Protein AF-X0YPM0-F1 (afdb_monomer_lite)

Radius of gyration: 24.34 Å; chains: 1; bounding box: 57×48×69 Å

Secondary structure (DSSP, 8-state):
--HHHHHHHHHHHHHHHHHTTS-PPSSPPPEEEEEEEESTT-S-HHHHTTTT----HHHHHHHHHHTEEEEEEEE-HHHHHHHHHHHHHHT----SEE---TTTHHHHHHHTT-SPP-HHHHHH---TT--GGGS-HHHHHTTEETTEE----------

pLDDT: mean 85.96, std 16.74, range [46.84, 98.25]

Foldseek 3Di:
DDPVVVVVVVVVVVVVVVVVVPDPPPADQAAEAEEEEEDACPPPCVCCPRRNNRRDPVVVVVCVVRRHDYGYDYDHPVVSVVVLVVCQVVVVPPHPYYDADLPCRLQVCVVVVNFDFCPVVCVVDVDPPDDPVVDDVVQQVSQDDPNTHRDDRDDDDDD

Sequence (159 aa):
MSKNFLKAVGLTVSLALVISLMSLPAGAAKTGIRVLVFAQGFAWPELFGSTGVDETERLKQFEEKEGVDVRIEWGDETAIRQKVAADFAARTGRYDLVLVGTDGGVQTYGYGGFLEPLDKYLELYPGEYFDPQDVYPQFLDANRVEGVLYALPYYSFGA

InterPro domains:
  IPR006059 Bacterial-type extracellular solute-binding protein [PF01547] (59-156)

Organism: NCBI:txid412755

Structure (mmCIF, N/CA/C/O backbone):
data_AF-X0YPM0-F1
#
_entry.id   AF-X0YPM0-F1
#
loop_
_atom_site.group_PDB
_atom_site.id
_atom_site.type_symbol
_atom_site.label_atom_id
_atom_site.label_alt_id
_atom_site.label_comp_id
_atom_site.label_asym_id
_atom_site.label_entity_id
_atom_site.label_seq_id
_atom_site.pdbx_PDB_ins_code
_atom_site.Cartn_x
_atom_site.Cartn_y
_atom_site.Cartn_z
_atom_site.occupancy
_atom_site.B_iso_or_equiv
_atom_site.auth_seq_id
_atom_site.auth_comp_id
_atom_site.auth_asym_id
_atom_site.auth_atom_id
_atom_site.pdbx_PDB_model_num
ATOM 1 N N . MET A 1 1 ? -37.269 -36.001 50.586 1.00 51.94 1 MET A N 1
ATOM 2 C CA . MET A 1 1 ? -36.946 -34.957 49.587 1.00 51.94 1 MET A CA 1
ATOM 3 C C . MET A 1 1 ? -38.251 -34.268 49.195 1.00 51.94 1 MET A C 1
ATOM 5 O O . MET A 1 1 ? -39.133 -34.933 48.667 1.00 51.94 1 MET A O 1
ATOM 9 N N . SER A 1 2 ? -38.469 -33.013 49.607 1.00 48.94 2 SER A N 1
ATOM 10 C CA . SER A 1 2 ? -39.787 -32.360 49.503 1.00 48.94 2 SER A CA 1
ATOM 11 C C . SER A 1 2 ? -40.056 -31.841 48.084 1.00 48.94 2 SER A C 1
ATOM 13 O O . SER A 1 2 ? -39.144 -31.401 47.385 1.00 48.94 2 SER A O 1
ATOM 15 N N . LYS A 1 3 ? -41.325 -31.863 47.656 1.00 51.25 3 LYS A N 1
ATOM 16 C CA . LYS A 1 3 ? -41.781 -31.436 46.316 1.00 51.25 3 LYS A CA 1
ATOM 17 C C . LYS A 1 3 ? -41.446 -29.968 45.977 1.00 51.25 3 LYS A C 1
ATOM 19 O O . LYS A 1 3 ? -41.473 -29.593 44.809 1.00 51.25 3 LYS A O 1
ATOM 24 N N . ASN A 1 4 ? -41.084 -29.160 46.976 1.00 52.78 4 ASN A N 1
ATOM 25 C CA . ASN A 1 4 ? -40.679 -27.761 46.808 1.00 52.78 4 ASN A CA 1
ATOM 26 C C . ASN A 1 4 ? -39.217 -27.621 46.356 1.00 52.78 4 ASN A C 1
ATOM 28 O O . ASN A 1 4 ? -38.877 -26.649 45.687 1.00 52.78 4 ASN A O 1
ATOM 32 N N . PHE A 1 5 ? -38.372 -28.614 46.650 1.00 53.31 5 PHE A N 1
ATOM 33 C CA . PHE A 1 5 ? -36.968 -28.621 46.243 1.00 53.31 5 PHE A CA 1
ATOM 34 C C . PHE A 1 5 ? -36.812 -28.833 44.727 1.00 53.31 5 PHE A C 1
ATOM 36 O O . PHE A 1 5 ? -36.019 -28.152 44.087 1.00 53.31 5 PHE A O 1
ATOM 43 N N . LEU A 1 6 ? -37.638 -29.694 44.114 1.00 51.25 6 LEU A N 1
ATOM 44 C CA . LEU A 1 6 ? -37.597 -29.927 42.662 1.00 51.25 6 LEU A CA 1
ATOM 45 C C . LEU A 1 6 ? -38.063 -28.715 41.833 1.00 51.25 6 LEU A C 1
ATOM 47 O O . LEU A 1 6 ? -37.532 -28.485 40.751 1.00 51.25 6 LEU A O 1
ATOM 51 N N . LYS A 1 7 ? -39.024 -27.917 42.327 1.00 49.12 7 LYS A N 1
ATOM 52 C CA . LYS A 1 7 ? -39.500 -26.711 41.619 1.00 49.12 7 LYS A CA 1
ATOM 53 C C . LYS A 1 7 ? -38.469 -25.579 41.629 1.00 49.12 7 LYS A C 1
ATOM 55 O O . LYS A 1 7 ? -38.317 -24.896 40.622 1.00 49.12 7 LYS A O 1
ATOM 60 N N . ALA A 1 8 ? -37.748 -25.408 42.738 1.00 52.34 8 ALA A N 1
ATOM 61 C CA . ALA A 1 8 ? -36.697 -24.399 42.857 1.00 52.34 8 ALA A CA 1
ATOM 62 C C . ALA A 1 8 ? -35.484 -24.721 41.964 1.00 52.34 8 ALA A C 1
ATOM 64 O O . ALA A 1 8 ? -34.937 -23.823 41.326 1.00 52.34 8 ALA A O 1
ATOM 65 N N . VAL A 1 9 ? -35.115 -26.004 41.857 1.00 56.25 9 VAL A N 1
ATOM 66 C CA . VAL A 1 9 ? -34.036 -26.471 40.968 1.00 56.25 9 VAL A CA 1
ATOM 67 C C . VAL A 1 9 ? -34.442 -26.377 39.491 1.00 56.25 9 VAL A C 1
ATOM 69 O O . VAL A 1 9 ? -33.657 -25.918 38.670 1.00 56.25 9 VAL A O 1
ATOM 72 N N . GLY A 1 10 ? -35.688 -26.719 39.142 1.00 50.28 10 GLY A N 1
ATOM 73 C CA . GLY A 1 10 ? -36.186 -26.575 37.768 1.00 50.28 10 GLY A CA 1
ATOM 74 C C . GLY A 1 10 ? -36.217 -25.123 37.274 1.00 50.28 10 GLY A C 1
ATOM 75 O O . GLY A 1 10 ? -35.828 -24.853 36.142 1.00 50.28 10 GLY A O 1
ATOM 76 N N . LEU A 1 11 ? -36.613 -24.171 38.129 1.00 52.31 11 LEU A N 1
ATOM 77 C CA . LEU A 1 11 ? -36.709 -22.753 37.759 1.00 52.31 11 LEU A CA 1
ATOM 78 C C . LEU A 1 11 ? -35.332 -22.076 37.622 1.00 52.31 11 LEU A C 1
ATOM 80 O O . LEU A 1 11 ? -35.143 -21.228 36.754 1.00 52.31 11 LEU A O 1
ATOM 84 N N . THR A 1 12 ? -34.360 -22.468 38.452 1.00 54.47 12 THR A N 1
ATOM 85 C CA . THR A 1 12 ? -32.986 -21.933 38.399 1.00 54.47 12 THR A CA 1
ATOM 86 C C . THR A 1 12 ? -32.194 -22.474 37.211 1.00 54.47 12 THR A C 1
ATOM 88 O O . THR A 1 12 ? -31.468 -21.710 36.577 1.00 54.47 12 THR A O 1
ATOM 91 N N . VAL A 1 13 ? -32.394 -23.741 36.834 1.00 55.44 13 VAL A N 1
ATOM 92 C CA . VAL A 1 13 ? -31.792 -24.316 35.619 1.00 55.44 13 VAL A CA 1
ATOM 93 C C . VAL A 1 13 ? -32.384 -23.683 34.354 1.00 55.44 13 VAL A C 1
ATOM 95 O O . VAL A 1 13 ? -31.635 -23.352 33.437 1.00 55.44 13 VAL A O 1
ATOM 98 N N . SER A 1 14 ? -33.698 -23.426 34.311 1.00 53.78 14 SER A N 1
ATOM 99 C CA . SER A 1 14 ? -34.325 -22.743 33.169 1.00 53.78 14 SER A CA 1
ATOM 100 C C . SER A 1 14 ? -33.882 -21.286 33.011 1.00 53.78 14 SER A C 1
ATOM 102 O O . SER A 1 14 ? -33.719 -20.835 31.882 1.00 53.78 14 SER A O 1
ATOM 104 N N . LEU A 1 15 ? -33.638 -20.552 34.102 1.00 49.84 15 LEU A N 1
ATOM 105 C CA . LEU A 1 15 ? -33.167 -19.165 34.018 1.00 49.84 15 LEU A CA 1
ATOM 106 C C . LEU A 1 15 ? -31.683 -19.077 33.618 1.00 49.84 15 LEU A C 1
ATOM 108 O O . LEU A 1 15 ? -31.314 -18.218 32.820 1.00 49.84 15 LEU A O 1
ATOM 112 N N . ALA A 1 16 ? -30.846 -20.000 34.105 1.00 51.97 16 ALA A N 1
ATOM 113 C CA . ALA A 1 16 ? -29.435 -20.078 33.721 1.00 51.97 16 ALA A CA 1
ATOM 114 C C . ALA A 1 16 ? -29.249 -20.442 32.235 1.00 51.97 16 ALA A C 1
ATOM 116 O O . ALA A 1 16 ? -28.352 -19.914 31.580 1.00 51.97 16 ALA A O 1
ATOM 117 N N . LEU A 1 17 ? -30.128 -21.283 31.677 1.00 48.91 17 LEU A N 1
ATOM 118 C CA . LEU A 1 17 ? -30.081 -21.655 30.260 1.00 48.91 17 LEU A CA 1
ATOM 119 C C . LEU A 1 17 ? -30.497 -20.499 29.330 1.00 48.91 17 LEU A C 1
ATOM 121 O O . LEU A 1 17 ? -29.970 -20.384 28.228 1.00 48.91 17 LEU A O 1
ATOM 125 N N . VAL A 1 18 ? -31.396 -19.615 29.780 1.00 50.66 18 VAL A N 1
ATOM 126 C CA . VAL A 1 18 ? -31.841 -18.444 28.998 1.00 50.66 18 VAL A CA 1
ATOM 127 C C . VAL A 1 18 ? -30.795 -17.324 29.004 1.00 50.66 18 VAL A C 1
ATOM 129 O O . VAL A 1 18 ? -30.599 -16.673 27.982 1.00 50.66 18 VAL A O 1
ATOM 132 N N . ILE A 1 19 ? -30.058 -17.136 30.105 1.00 50.78 19 ILE A N 1
ATOM 133 C CA . ILE A 1 19 ? -28.970 -16.142 30.168 1.00 50.78 19 ILE A CA 1
ATOM 134 C C . ILE A 1 19 ? -27.784 -16.559 29.280 1.00 50.78 19 ILE A C 1
ATOM 136 O O . ILE A 1 19 ? -27.132 -15.703 28.688 1.00 50.78 19 ILE A O 1
ATOM 140 N N . SER A 1 20 ? -27.548 -17.863 29.099 1.00 46.84 20 SER A N 1
ATOM 141 C CA . SER A 1 20 ? -26.442 -18.346 28.261 1.00 46.84 20 SER A CA 1
ATOM 142 C C . SER A 1 20 ? -26.690 -18.244 26.748 1.00 46.84 20 SER A C 1
ATOM 144 O O . SER A 1 20 ? -25.763 -18.491 25.981 1.00 46.84 20 SER A O 1
ATOM 146 N N . LEU A 1 21 ? -27.900 -17.873 26.302 1.00 46.84 21 LEU A N 1
ATOM 147 C CA . LEU A 1 21 ? -28.208 -17.647 24.881 1.00 46.84 21 LEU A CA 1
ATOM 148 C C . LEU A 1 21 ? -28.081 -16.178 24.433 1.00 46.84 21 LEU A C 1
ATOM 150 O O . LEU A 1 21 ? -28.241 -15.906 23.247 1.00 46.84 21 LEU A O 1
ATOM 154 N N . MET A 1 22 ? -27.785 -15.231 25.335 1.00 50.44 22 MET A N 1
ATOM 155 C CA . MET A 1 22 ? -27.682 -13.799 24.988 1.00 50.44 22 MET A CA 1
ATOM 156 C C . MET A 1 22 ? -26.252 -13.252 24.900 1.00 50.44 22 MET A C 1
ATOM 158 O O . MET A 1 22 ? -26.066 -12.051 24.729 1.00 50.44 22 MET A O 1
ATOM 162 N N . SER A 1 23 ? -25.237 -14.111 24.944 1.00 54.50 23 SER A N 1
ATOM 163 C CA . SER A 1 23 ? -23.862 -13.739 24.606 1.00 54.50 23 SER A CA 1
ATOM 164 C C . SER A 1 23 ? -23.409 -14.496 23.361 1.00 54.50 23 SER A C 1
ATOM 166 O O . SER A 1 23 ? -22.511 -15.334 23.416 1.00 54.50 23 SER A O 1
ATOM 168 N N . LEU A 1 24 ? -24.046 -14.209 22.224 1.00 48.38 24 LEU A N 1
ATOM 169 C CA . LEU A 1 24 ? -23.309 -14.306 20.969 1.00 48.38 24 LEU A CA 1
ATOM 170 C C . LEU A 1 24 ? -22.200 -13.246 21.056 1.00 48.38 24 LEU A C 1
ATOM 172 O O . LEU A 1 24 ? -22.514 -12.102 21.399 1.00 48.38 24 LEU A O 1
ATOM 176 N N . PRO A 1 25 ? -20.923 -13.583 20.813 1.00 48.81 25 PRO A N 1
ATOM 177 C CA . PRO A 1 25 ? -19.917 -12.551 20.647 1.00 48.81 25 PRO A CA 1
ATOM 178 C C . PRO A 1 25 ? -20.389 -11.672 19.486 1.00 48.81 25 PRO A C 1
ATOM 180 O O . PRO A 1 25 ? -20.627 -12.156 18.379 1.00 48.81 25 PRO A O 1
ATOM 183 N N . ALA A 1 26 ? -20.643 -10.401 19.778 1.00 54.34 26 ALA A N 1
ATOM 184 C CA . ALA A 1 26 ? -20.959 -9.423 18.758 1.00 54.34 26 ALA A CA 1
ATOM 185 C C . ALA A 1 26 ? -19.730 -9.289 17.846 1.00 54.34 26 ALA A C 1
ATOM 187 O O . ALA A 1 26 ? -18.658 -8.917 18.317 1.00 54.34 26 ALA A O 1
ATOM 188 N N . GLY A 1 27 ? -19.910 -9.626 16.568 1.00 57.72 27 GLY A N 1
ATOM 189 C CA . GLY A 1 27 ? -18.905 -9.523 15.511 1.00 57.72 27 GLY A CA 1
ATOM 190 C C . GLY A 1 27 ? -18.038 -10.774 15.362 1.00 57.72 27 GLY A C 1
ATOM 191 O O . GLY A 1 27 ? -17.363 -11.199 16.298 1.00 57.72 27 GLY A O 1
ATOM 192 N N . ALA A 1 28 ? -18.021 -11.356 14.160 1.00 66.88 28 ALA A N 1
ATOM 193 C CA . ALA A 1 28 ? -16.923 -12.234 13.767 1.00 66.88 28 ALA A CA 1
ATOM 194 C C . ALA A 1 28 ? -15.599 -11.465 13.940 1.00 66.88 28 ALA A C 1
ATOM 196 O O . ALA A 1 28 ? -15.541 -10.268 13.656 1.00 66.88 28 ALA A O 1
ATOM 197 N N . ALA A 1 29 ? -14.552 -12.126 14.441 1.00 84.44 29 ALA A N 1
ATOM 198 C CA . ALA A 1 29 ? -13.247 -11.489 14.584 1.00 84.44 29 ALA A CA 1
ATOM 199 C C . ALA A 1 29 ? -12.760 -11.016 13.204 1.00 84.44 29 ALA A C 1
ATOM 201 O O . ALA A 1 29 ? -12.668 -11.823 12.278 1.00 84.44 29 ALA A O 1
ATOM 202 N N . LYS A 1 30 ? -12.489 -9.713 13.076 1.00 93.81 30 LYS A N 1
ATOM 203 C CA . LYS A 1 30 ? -11.983 -9.100 11.843 1.00 93.81 30 LYS A CA 1
ATOM 204 C C . LYS A 1 30 ? -10.575 -9.613 11.535 1.00 93.81 30 LYS A C 1
ATOM 206 O O . LYS A 1 30 ? -9.781 -9.853 12.447 1.00 93.81 30 LYS A O 1
ATOM 211 N N . THR A 1 31 ? -10.261 -9.770 10.252 1.00 97.19 31 THR A N 1
ATOM 212 C CA . THR A 1 31 ? -8.914 -10.143 9.802 1.00 97.19 31 THR A CA 1
ATOM 213 C C . THR A 1 31 ? -7.996 -8.929 9.900 1.00 97.19 31 THR A C 1
ATOM 215 O O . THR A 1 31 ? -8.214 -7.939 9.208 1.00 97.19 31 THR A O 1
ATOM 218 N N . GLY A 1 32 ? -6.976 -8.990 10.757 1.00 97.50 32 GLY A N 1
ATOM 219 C CA . GLY A 1 32 ? -5.995 -7.911 10.882 1.00 97.50 32 GLY A CA 1
ATOM 220 C C . GLY A 1 32 ? -5.093 -7.827 9.651 1.00 97.50 32 GLY A C 1
ATOM 221 O O . GLY A 1 32 ? -4.514 -8.836 9.260 1.00 97.50 32 GLY A O 1
ATOM 222 N N . ILE A 1 33 ? -4.960 -6.632 9.075 1.00 98.12 33 ILE A N 1
ATOM 223 C CA . ILE A 1 33 ? -4.093 -6.333 7.931 1.00 98.12 33 ILE A CA 1
ATOM 224 C C . ILE A 1 33 ? -3.120 -5.234 8.345 1.00 98.12 33 ILE A C 1
ATOM 226 O O . ILE A 1 33 ? -3.525 -4.128 8.703 1.00 98.12 33 ILE A O 1
ATOM 230 N N . ARG A 1 34 ? -1.820 -5.517 8.288 1.00 98.25 34 ARG A N 1
ATOM 231 C CA . ARG A 1 34 ? -0.757 -4.560 8.601 1.00 98.25 34 ARG A CA 1
ATOM 232 C C . ARG A 1 34 ? -0.101 -4.068 7.326 1.00 98.25 34 ARG A C 1
ATOM 234 O O . ARG A 1 34 ? 0.444 -4.852 6.551 1.00 98.25 34 ARG A O 1
ATOM 241 N N . VAL A 1 35 ? -0.115 -2.756 7.148 1.00 97.94 35 VAL A N 1
ATOM 242 C CA . VAL A 1 35 ? 0.409 -2.085 5.962 1.00 97.94 35 VAL A CA 1
ATOM 243 C C . VAL A 1 35 ? 1.603 -1.225 6.349 1.00 97.94 35 VAL A C 1
ATOM 245 O O . VAL A 1 35 ? 1.518 -0.442 7.294 1.00 97.94 35 VAL A O 1
ATOM 248 N N . LEU A 1 36 ? 2.702 -1.338 5.607 1.00 97.19 36 LEU A N 1
ATOM 249 C CA . LEU A 1 36 ? 3.870 -0.476 5.768 1.00 97.19 36 LEU A CA 1
ATOM 250 C C . LEU A 1 36 ? 3.988 0.509 4.599 1.00 97.19 36 LEU A C 1
ATOM 252 O O . LEU A 1 36 ? 4.067 0.110 3.434 1.00 97.19 36 LEU A O 1
ATOM 256 N N . VAL A 1 37 ? 4.019 1.802 4.919 1.00 95.00 37 VAL A N 1
ATOM 257 C CA . VAL A 1 37 ? 3.894 2.904 3.953 1.00 95.00 37 VAL A CA 1
ATOM 258 C C . VAL A 1 37 ? 4.993 3.941 4.167 1.00 95.00 37 VAL A C 1
ATOM 260 O O . VAL A 1 37 ? 5.365 4.237 5.297 1.00 95.00 37 VAL A O 1
ATOM 263 N N . PHE A 1 38 ? 5.515 4.537 3.096 1.00 92.06 38 PHE A N 1
ATOM 264 C CA . PHE A 1 38 ? 6.341 5.739 3.216 1.00 92.06 38 PHE A CA 1
ATOM 265 C C . PHE A 1 38 ? 5.478 7.001 3.157 1.00 92.06 38 PHE A C 1
ATOM 267 O O . PHE A 1 38 ? 4.485 7.040 2.439 1.00 92.06 38 PHE A O 1
ATOM 274 N N . ALA A 1 39 ? 5.919 8.041 3.865 1.00 93.06 39 ALA A N 1
ATOM 275 C CA . ALA A 1 39 ? 5.269 9.344 3.981 1.00 93.06 39 ALA A CA 1
ATOM 276 C C . ALA A 1 39 ? 3.895 9.337 4.685 1.00 93.06 39 ALA A C 1
ATOM 278 O O . ALA A 1 39 ? 3.035 8.477 4.496 1.00 93.06 39 ALA A O 1
ATOM 279 N N . GLN A 1 40 ? 3.691 10.352 5.523 1.00 95.25 40 GLN A N 1
ATOM 280 C CA . GLN A 1 40 ? 2.447 10.549 6.255 1.00 95.25 40 GLN A CA 1
ATOM 281 C C . GLN A 1 40 ? 1.284 10.828 5.294 1.00 95.25 40 GLN A C 1
ATOM 283 O O . GLN A 1 40 ? 1.402 11.674 4.410 1.00 95.25 40 GLN A O 1
ATOM 288 N N . GLY A 1 41 ? 0.157 10.136 5.486 1.00 93.44 41 GLY A N 1
ATOM 289 C CA . GLY A 1 41 ? -1.069 10.366 4.710 1.00 93.44 41 GLY A CA 1
ATOM 290 C C . GLY A 1 41 ? -0.973 9.983 3.229 1.00 93.44 41 GLY A C 1
ATOM 291 O O . GLY A 1 41 ? -1.840 10.368 2.449 1.00 93.44 41 GLY A O 1
ATOM 292 N N . PHE A 1 42 ? 0.071 9.254 2.820 1.00 92.88 42 PHE A N 1
ATOM 293 C CA . PHE A 1 42 ? 0.269 8.889 1.418 1.00 92.88 42 PHE A CA 1
ATOM 294 C C . PHE A 1 42 ? -0.686 7.787 0.950 1.00 92.88 42 PHE A C 1
ATOM 296 O O . PHE A 1 42 ? -1.200 7.869 -0.163 1.00 92.88 42 PHE A O 1
ATOM 303 N N . ALA A 1 43 ? -0.929 6.769 1.782 1.00 94.00 43 ALA A N 1
ATOM 304 C CA . ALA A 1 43 ? -1.801 5.641 1.459 1.00 94.00 43 ALA A CA 1
ATOM 305 C C . ALA A 1 43 ? -3.245 5.891 1.918 1.00 94.00 43 ALA A C 1
ATOM 307 O O . ALA A 1 43 ? -3.490 6.077 3.110 1.00 94.00 43 ALA A O 1
ATOM 308 N N . TRP A 1 44 ? -4.174 5.865 0.960 1.00 94.75 44 TRP A N 1
ATOM 309 C CA . TRP A 1 44 ? -5.625 5.972 1.145 1.00 94.75 44 TRP A CA 1
ATOM 310 C C . TRP A 1 44 ? -6.041 7.082 2.125 1.00 94.75 44 TRP A C 1
ATOM 312 O O . TRP A 1 44 ? -6.652 6.801 3.162 1.00 94.75 44 TRP A O 1
ATOM 322 N N . PRO A 1 45 ? -5.717 8.360 1.846 1.00 95.31 45 PRO A N 1
ATOM 323 C CA . PRO A 1 45 ? -6.073 9.476 2.727 1.00 95.31 45 PRO A CA 1
ATOM 324 C C . PRO A 1 45 ? -7.588 9.597 2.976 1.00 95.31 45 PRO A C 1
ATOM 326 O O . PRO A 1 45 ? -8.014 10.133 3.996 1.00 95.31 45 PRO A O 1
ATOM 329 N N . GLU A 1 46 ? -8.425 9.076 2.081 1.00 94.88 46 GLU A N 1
ATOM 330 C CA . GLU A 1 46 ? -9.872 8.973 2.261 1.00 94.88 46 GLU A CA 1
ATOM 331 C C . GLU A 1 46 ? -10.296 7.970 3.344 1.00 94.88 46 GLU A C 1
ATOM 333 O O . GLU A 1 46 ? -11.404 8.093 3.868 1.00 94.88 46 GLU A O 1
ATOM 338 N N . LEU A 1 47 ? -9.442 6.995 3.669 1.00 96.88 47 LEU A N 1
ATOM 339 C CA . LEU A 1 47 ? -9.643 6.019 4.740 1.00 96.88 47 LEU A CA 1
ATOM 340 C C . LEU A 1 47 ? -8.910 6.436 6.019 1.00 96.88 47 LEU A C 1
ATOM 342 O O . LEU A 1 47 ? -9.483 6.322 7.099 1.00 96.88 47 LEU A O 1
ATOM 346 N N . PHE A 1 48 ? -7.692 6.969 5.907 1.00 97.69 48 PHE A N 1
ATOM 347 C CA . PHE A 1 48 ? -6.806 7.211 7.055 1.00 97.69 48 PHE A CA 1
ATOM 348 C C . PHE A 1 48 ? -6.570 8.684 7.403 1.00 97.69 48 PHE A C 1
ATOM 350 O O . PHE A 1 48 ? -5.733 9.001 8.254 1.00 97.69 48 PHE A O 1
ATOM 357 N N . GLY A 1 49 ? -7.298 9.593 6.752 1.00 95.69 49 GLY A N 1
ATOM 358 C CA . GLY A 1 49 ? -7.210 11.027 6.997 1.00 95.69 49 GLY A CA 1
ATOM 359 C C . GLY A 1 49 ? -5.826 11.614 6.707 1.00 95.69 49 GLY A C 1
ATOM 360 O O . GLY A 1 49 ? -4.957 10.991 6.094 1.00 95.69 49 GLY A O 1
ATOM 361 N N . SER A 1 50 ? -5.609 12.854 7.149 1.00 93.06 50 SER A N 1
ATOM 362 C CA . SER A 1 50 ? -4.340 13.554 6.919 1.00 93.06 50 SER A CA 1
ATOM 363 C C . SER A 1 50 ? -3.214 13.058 7.823 1.00 93.06 50 SER A C 1
ATOM 365 O O . SER A 1 50 ? -2.045 13.281 7.511 1.00 93.06 50 SER A O 1
ATOM 367 N N . THR A 1 51 ? -3.534 12.376 8.928 1.00 94.88 51 THR A N 1
ATOM 368 C CA . THR A 1 51 ? -2.504 11.810 9.806 1.00 94.88 51 THR A CA 1
ATOM 369 C C . THR A 1 51 ? -1.931 10.499 9.269 1.00 94.88 51 THR A C 1
ATOM 371 O O . THR A 1 51 ? -0.867 10.083 9.730 1.00 94.88 51 THR A O 1
ATOM 374 N N . GLY A 1 52 ? -2.614 9.855 8.312 1.00 95.38 52 GLY A N 1
ATOM 375 C CA . GLY A 1 52 ? -2.264 8.542 7.769 1.00 95.38 52 GLY A CA 1
ATOM 376 C C . GLY A 1 52 ? -2.588 7.366 8.693 1.00 95.38 52 GLY A C 1
ATOM 377 O O . GLY A 1 52 ? -2.245 6.238 8.353 1.00 95.38 52 GLY A O 1
ATOM 378 N N . VAL A 1 53 ? -3.217 7.613 9.848 1.00 97.44 53 VAL A N 1
ATOM 379 C CA . VAL A 1 53 ? -3.646 6.588 10.820 1.00 97.44 53 VAL A CA 1
ATOM 380 C C . VAL A 1 53 ? -4.993 6.924 11.477 1.00 97.44 53 VAL A C 1
ATOM 382 O O . VAL A 1 53 ? -5.346 6.327 12.493 1.00 97.44 53 VAL A O 1
ATOM 385 N N . ASP A 1 54 ? -5.744 7.890 10.940 1.00 97.44 54 ASP A N 1
ATOM 386 C CA . ASP A 1 54 ? -7.059 8.237 11.480 1.00 97.4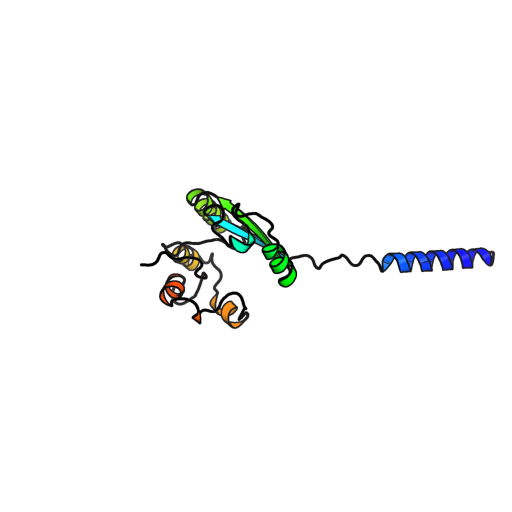4 54 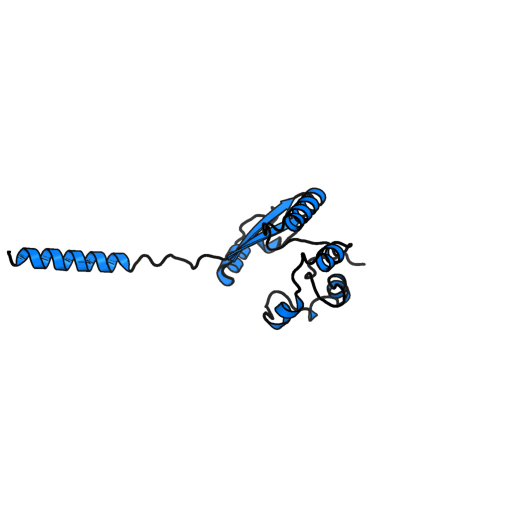ASP A CA 1
ATOM 387 C C . ASP A 1 54 ? -8.058 7.105 11.220 1.00 97.44 54 ASP A C 1
ATOM 389 O O . ASP A 1 54 ? -8.128 6.554 10.124 1.00 97.44 54 ASP A O 1
ATOM 393 N N . GLU A 1 55 ? -8.910 6.804 12.198 1.00 95.94 55 GLU A N 1
ATOM 394 C CA . GLU A 1 55 ? -10.014 5.857 12.023 1.00 95.94 55 GLU A CA 1
ATOM 395 C C . GLU A 1 55 ? -11.258 6.589 11.501 1.00 95.94 55 GLU A C 1
ATOM 397 O O . GLU A 1 55 ? -12.214 6.864 12.242 1.00 95.94 55 GLU A O 1
ATOM 402 N N . THR A 1 56 ? -11.222 6.966 10.218 1.00 98.19 56 THR A N 1
ATOM 403 C CA . THR A 1 56 ? -12.331 7.691 9.584 1.00 98.19 56 THR A CA 1
ATOM 404 C C . THR A 1 56 ? -13.601 6.842 9.527 1.00 98.19 56 THR A C 1
ATOM 406 O O . THR A 1 56 ? -13.574 5.612 9.582 1.00 98.19 56 THR A O 1
ATOM 409 N N . GLU A 1 57 ? -14.749 7.497 9.356 1.00 98.12 57 GLU A N 1
ATOM 410 C CA . GLU A 1 57 ? -16.016 6.787 9.157 1.00 98.12 57 GLU A CA 1
ATOM 411 C C . GLU A 1 57 ? -15.988 5.901 7.900 1.00 98.12 57 GLU A C 1
ATOM 413 O O . GLU A 1 57 ? -16.556 4.811 7.890 1.00 98.12 57 GLU A O 1
ATOM 418 N N . ARG A 1 58 ? -15.266 6.328 6.855 1.00 97.69 58 ARG A N 1
ATOM 419 C CA . ARG A 1 58 ? -15.113 5.549 5.624 1.00 97.69 58 ARG A CA 1
ATOM 420 C C . ARG A 1 58 ? -14.294 4.278 5.854 1.00 97.69 58 ARG A C 1
ATOM 422 O O . ARG A 1 58 ? -14.675 3.232 5.335 1.00 97.69 58 ARG A O 1
ATOM 429 N N . LEU A 1 59 ? -13.226 4.349 6.654 1.00 98.00 59 LEU A N 1
ATOM 430 C CA . LEU A 1 59 ? -12.462 3.163 7.052 1.00 98.00 59 LEU A CA 1
ATOM 431 C C . LEU A 1 59 ? -13.341 2.182 7.824 1.00 98.00 59 LEU A C 1
ATOM 433 O O . LEU A 1 59 ? -13.394 1.014 7.464 1.00 98.00 59 LEU A O 1
ATOM 437 N N . LYS A 1 60 ? -14.105 2.655 8.813 1.00 97.94 60 LYS A N 1
ATOM 438 C CA . LYS A 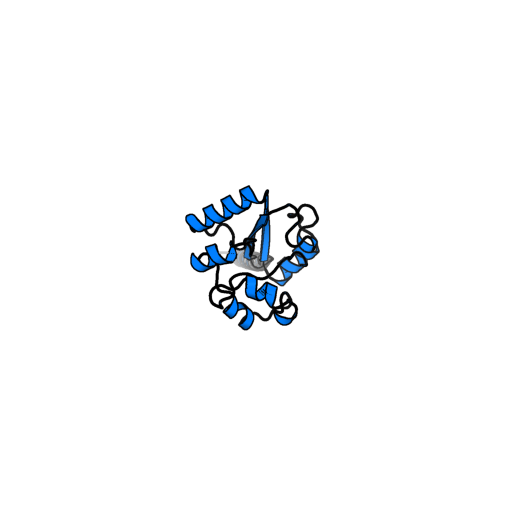1 60 ? -14.992 1.787 9.605 1.00 97.94 60 LYS A CA 1
ATOM 439 C C . LYS A 1 60 ? -16.024 1.065 8.743 1.00 97.94 60 LYS A C 1
ATOM 441 O O . LYS A 1 60 ? -16.279 -0.116 8.955 1.00 97.94 60 LYS A O 1
ATOM 446 N N . GLN A 1 61 ? -16.600 1.762 7.764 1.00 97.12 61 GLN A N 1
ATOM 447 C CA . GLN A 1 61 ? -17.543 1.168 6.813 1.00 97.12 61 GLN A CA 1
ATOM 448 C C . GLN A 1 61 ? -16.881 0.102 5.938 1.00 97.12 61 GLN A C 1
ATOM 450 O O . GLN A 1 61 ? -17.460 -0.964 5.746 1.00 97.12 61 GLN A O 1
ATOM 455 N N . PHE A 1 62 ? -15.673 0.373 5.440 1.00 96.38 62 PHE A N 1
ATOM 456 C CA . PHE A 1 62 ? -14.883 -0.595 4.682 1.00 96.38 62 PHE A CA 1
ATOM 457 C C . PHE A 1 62 ? -14.551 -1.836 5.527 1.00 96.38 62 PHE A C 1
ATOM 459 O O . PHE A 1 62 ? -14.847 -2.957 5.129 1.00 96.38 62 PHE A O 1
ATOM 466 N N . GLU A 1 63 ? -14.026 -1.640 6.733 1.00 97.19 63 GLU A N 1
ATOM 467 C CA . GLU A 1 63 ? -13.659 -2.706 7.669 1.00 97.19 63 GLU A CA 1
ATOM 468 C C . GLU A 1 63 ? -14.845 -3.572 8.098 1.00 97.19 63 GLU A C 1
ATOM 470 O O . GLU A 1 63 ? -14.708 -4.777 8.301 1.00 97.19 63 GLU A O 1
ATOM 475 N N . GLU A 1 64 ? -16.021 -2.968 8.271 1.00 96.81 64 GLU A N 1
ATOM 476 C CA . GLU A 1 64 ? -17.249 -3.701 8.575 1.00 96.81 64 GLU A CA 1
ATOM 477 C C . GLU A 1 64 ? -17.746 -4.510 7.378 1.00 96.81 64 GLU A C 1
ATOM 479 O O . GLU A 1 64 ? -18.128 -5.668 7.538 1.00 96.81 64 GLU A O 1
ATOM 484 N N . LYS A 1 65 ? -17.714 -3.917 6.180 1.00 94.88 65 LYS A N 1
ATOM 485 C CA . LYS A 1 65 ? -18.148 -4.574 4.946 1.00 94.88 65 LYS A CA 1
ATOM 486 C C . LYS A 1 65 ? -17.269 -5.780 4.610 1.00 94.88 65 LYS A C 1
ATOM 488 O O . LYS A 1 65 ? -17.794 -6.845 4.300 1.00 94.88 65 LYS A O 1
ATOM 493 N N . GLU A 1 66 ? -15.954 -5.607 4.695 1.00 93.62 66 GLU A N 1
ATOM 494 C CA . GLU A 1 66 ? -14.975 -6.610 4.270 1.00 93.62 66 GLU A CA 1
ATOM 495 C C . GLU A 1 66 ? -14.543 -7.548 5.411 1.00 93.62 66 GLU A C 1
ATOM 497 O O . GLU A 1 66 ? -13.883 -8.560 5.178 1.00 93.62 66 GLU A O 1
ATOM 502 N N . GLY A 1 67 ? -14.916 -7.248 6.660 1.00 96.00 67 GLY A N 1
ATOM 503 C CA . GLY A 1 67 ? -14.541 -8.059 7.821 1.00 96.00 67 GLY A CA 1
ATOM 504 C C . GLY A 1 67 ? -13.040 -8.011 8.129 1.00 96.00 67 GLY A C 1
ATOM 505 O O . GLY A 1 67 ? -12.451 -9.020 8.528 1.00 96.00 67 GLY A O 1
ATOM 506 N N . VAL A 1 68 ? -12.415 -6.846 7.950 1.00 97.06 68 VAL A N 1
ATOM 507 C CA . VAL A 1 68 ? -10.970 -6.612 8.132 1.00 97.06 68 VAL A CA 1
ATOM 508 C C . VAL A 1 68 ? -10.708 -5.496 9.142 1.00 97.06 68 VAL A C 1
ATOM 510 O O . VAL A 1 68 ? -11.586 -4.685 9.394 1.00 97.06 68 VAL A O 1
ATOM 513 N N . ASP A 1 69 ? -9.516 -5.463 9.733 1.00 97.62 69 ASP A N 1
ATOM 514 C CA . ASP A 1 69 ? -9.019 -4.387 10.608 1.00 97.62 69 ASP A CA 1
ATOM 515 C C . ASP A 1 69 ? -7.661 -3.930 10.063 1.00 97.62 69 ASP A C 1
ATOM 517 O O . ASP A 1 69 ? -6.675 -4.668 10.154 1.00 97.62 69 ASP A O 1
ATOM 521 N N . VAL A 1 70 ? -7.619 -2.762 9.421 1.00 98.06 70 VAL A N 1
ATO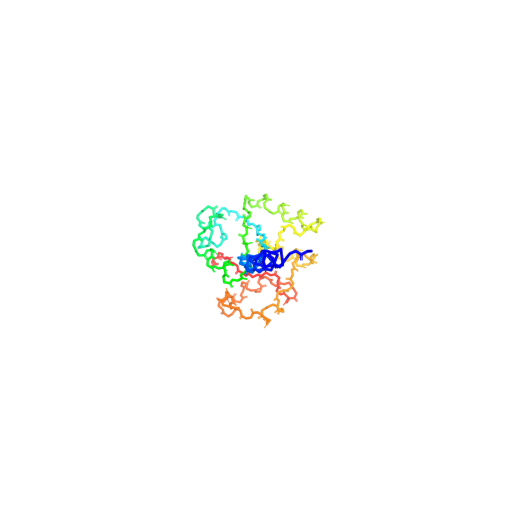M 522 C CA . VAL A 1 70 ? -6.454 -2.308 8.654 1.00 98.06 70 VAL A CA 1
ATOM 523 C C . VAL A 1 70 ? -5.647 -1.305 9.461 1.00 98.06 70 VAL A C 1
ATOM 525 O O . VAL A 1 70 ? -6.128 -0.251 9.872 1.00 98.06 70 VAL A O 1
ATOM 528 N N . ARG A 1 71 ? -4.361 -1.600 9.640 1.00 97.94 71 ARG A N 1
ATOM 529 C CA . ARG A 1 71 ? -3.431 -0.769 10.406 1.00 97.94 71 ARG A CA 1
ATOM 530 C C . ARG A 1 71 ? -2.261 -0.339 9.539 1.00 97.94 71 ARG A C 1
ATOM 532 O O . ARG A 1 71 ? -1.493 -1.180 9.075 1.00 97.94 71 ARG A O 1
ATOM 539 N N . ILE A 1 72 ? -2.104 0.973 9.372 1.00 97.88 72 ILE A N 1
ATOM 540 C CA . ILE A 1 72 ? -0.949 1.572 8.703 1.00 97.88 72 ILE A CA 1
ATOM 541 C C . ILE A 1 72 ? 0.145 1.884 9.722 1.00 97.88 72 ILE A C 1
ATOM 543 O O . ILE A 1 72 ? -0.082 2.543 10.735 1.00 97.88 72 ILE A O 1
ATOM 547 N N . GLU A 1 73 ? 1.361 1.465 9.398 1.00 97.44 73 GLU A N 1
ATOM 548 C CA . GLU A 1 73 ? 2.585 2.053 9.917 1.00 97.44 73 GLU A CA 1
ATOM 549 C C . GLU A 1 73 ? 3.222 2.895 8.809 1.00 97.44 73 GLU A C 1
ATOM 551 O O . GLU A 1 73 ? 3.463 2.399 7.707 1.00 97.44 73 GLU A O 1
ATOM 556 N N . TRP A 1 74 ? 3.513 4.164 9.101 1.00 97.06 74 TRP A N 1
ATOM 557 C CA . TRP A 1 74 ? 4.199 5.049 8.164 1.00 97.06 74 TRP A CA 1
ATOM 558 C C . TRP A 1 74 ? 5.476 5.647 8.749 1.00 97.06 74 TRP A C 1
ATOM 560 O O . TRP A 1 74 ? 5.678 5.696 9.964 1.00 97.06 74 TRP A O 1
ATOM 570 N N . GLY A 1 75 ? 6.366 6.093 7.867 1.00 96.56 75 GLY A N 1
ATOM 571 C CA . GLY A 1 75 ? 7.612 6.750 8.245 1.00 96.56 75 GLY A CA 1
ATOM 572 C C . GLY A 1 75 ? 8.344 7.343 7.050 1.00 96.56 75 GLY A C 1
ATOM 573 O O . GLY A 1 75 ? 7.862 7.293 5.915 1.00 96.56 75 GLY A O 1
ATOM 574 N N . ASP A 1 76 ? 9.528 7.894 7.306 1.00 95.69 76 ASP A N 1
ATOM 575 C CA . ASP A 1 76 ? 10.425 8.359 6.253 1.00 95.69 76 ASP A CA 1
ATOM 576 C C . ASP A 1 76 ? 10.793 7.216 5.305 1.00 95.69 76 ASP A C 1
ATOM 578 O O . ASP A 1 76 ? 11.055 6.088 5.733 1.00 95.69 76 ASP A O 1
ATOM 582 N N . GLU A 1 77 ? 10.869 7.520 4.011 1.00 91.56 77 GLU A N 1
ATOM 583 C CA . GLU A 1 77 ? 11.061 6.523 2.958 1.00 91.56 77 GLU A CA 1
ATOM 584 C C . GLU A 1 77 ? 12.267 5.609 3.214 1.00 91.56 77 GLU A C 1
ATOM 586 O O . GLU A 1 77 ? 12.145 4.385 3.156 1.00 91.56 77 GLU A O 1
ATOM 591 N N . THR A 1 78 ? 13.418 6.180 3.578 1.00 93.12 78 THR A N 1
ATOM 592 C CA . THR A 1 78 ? 14.632 5.409 3.886 1.00 93.12 78 THR A CA 1
ATOM 593 C C . THR A 1 78 ? 14.408 4.418 5.028 1.00 93.12 78 THR A C 1
ATOM 595 O O . THR A 1 78 ? 14.814 3.259 4.927 1.00 93.12 78 THR A O 1
ATOM 598 N N . ALA A 1 79 ? 13.747 4.844 6.108 1.00 95.25 79 ALA A N 1
ATOM 599 C CA . ALA A 1 79 ? 13.480 3.988 7.261 1.00 95.25 79 ALA A CA 1
ATOM 600 C C . ALA A 1 79 ? 12.485 2.872 6.910 1.00 95.25 79 ALA A C 1
ATOM 602 O O . ALA A 1 79 ? 12.644 1.729 7.341 1.00 95.25 79 ALA A O 1
ATOM 603 N N . ILE A 1 80 ? 11.485 3.185 6.087 1.00 95.69 80 ILE A N 1
ATOM 604 C CA . ILE A 1 80 ? 10.493 2.220 5.617 1.00 95.69 80 ILE A CA 1
ATOM 605 C C . ILE A 1 80 ? 11.127 1.177 4.700 1.00 95.69 80 ILE A C 1
ATOM 607 O O . ILE A 1 80 ? 10.951 -0.016 4.937 1.00 95.69 80 ILE A O 1
ATOM 611 N N . ARG A 1 81 ? 11.952 1.585 3.728 1.00 93.56 81 ARG A N 1
ATOM 612 C CA . ARG A 1 81 ? 12.687 0.649 2.858 1.00 93.56 81 ARG A CA 1
ATOM 613 C C . ARG A 1 81 ? 13.595 -0.285 3.668 1.00 93.56 81 ARG A C 1
ATOM 615 O O . ARG A 1 81 ? 13.652 -1.478 3.376 1.00 93.56 81 ARG A O 1
ATOM 622 N N . GLN A 1 82 ? 14.246 0.217 4.722 1.00 95.00 82 GLN A N 1
ATOM 623 C CA . GLN A 1 82 ? 15.030 -0.615 5.645 1.00 95.00 82 GLN A CA 1
ATOM 624 C C . GLN A 1 82 ? 14.164 -1.630 6.405 1.00 95.00 82 GLN A C 1
ATOM 626 O O . GLN A 1 82 ? 14.563 -2.786 6.542 1.00 95.00 82 GLN A O 1
ATOM 631 N N . LYS A 1 83 ? 12.974 -1.231 6.874 1.00 96.06 83 LYS A N 1
ATOM 632 C CA . LYS A 1 83 ? 12.031 -2.135 7.551 1.00 96.06 83 LYS A CA 1
ATOM 633 C C . LYS A 1 83 ? 11.489 -3.218 6.618 1.00 96.06 83 LYS A C 1
ATOM 635 O O . LYS A 1 83 ? 11.478 -4.376 7.023 1.00 96.06 83 LYS A O 1
ATOM 640 N N . VAL A 1 84 ? 11.115 -2.870 5.382 1.00 95.50 84 VAL A N 1
ATOM 641 C CA . VAL A 1 84 ? 10.694 -3.843 4.354 1.00 95.50 84 VAL A CA 1
ATOM 642 C C . VAL A 1 84 ? 11.804 -4.860 4.106 1.00 95.50 84 VAL A C 1
ATOM 644 O O . VAL A 1 84 ? 11.578 -6.062 4.209 1.00 95.50 84 VAL A O 1
ATOM 647 N N . ALA A 1 85 ? 13.030 -4.389 3.855 1.00 93.94 85 ALA A N 1
ATOM 648 C CA . ALA A 1 85 ? 14.167 -5.271 3.614 1.00 93.94 85 ALA A CA 1
ATOM 649 C C . ALA A 1 85 ? 14.447 -6.199 4.809 1.00 93.94 85 ALA A C 1
ATOM 651 O O . ALA A 1 85 ? 14.748 -7.376 4.614 1.00 93.94 85 ALA A O 1
ATOM 652 N N . ALA A 1 86 ? 14.320 -5.696 6.041 1.00 95.88 86 ALA A N 1
ATOM 653 C CA . ALA A 1 86 ? 14.488 -6.499 7.247 1.00 95.88 86 ALA A CA 1
ATOM 654 C C . ALA A 1 86 ? 13.386 -7.561 7.408 1.00 95.88 86 ALA A C 1
ATOM 656 O O . ALA A 1 86 ? 13.704 -8.708 7.724 1.00 95.88 86 ALA A O 1
ATOM 657 N N . ASP A 1 87 ? 12.117 -7.210 7.170 1.00 96.69 87 ASP A N 1
ATOM 658 C CA . ASP A 1 87 ? 11.002 -8.164 7.233 1.00 96.69 87 ASP A CA 1
ATOM 659 C C . ASP A 1 87 ? 11.144 -9.259 6.169 1.00 96.69 87 ASP A C 1
ATOM 661 O O . ASP A 1 87 ? 10.995 -10.441 6.475 1.00 96.69 87 ASP A O 1
ATOM 665 N N . PHE A 1 88 ? 11.539 -8.888 4.949 1.00 95.31 88 PHE A N 1
ATOM 666 C CA . PHE A 1 88 ? 11.796 -9.830 3.859 1.00 95.31 88 PHE A CA 1
ATOM 667 C C . PHE A 1 88 ? 12.982 -10.749 4.150 1.00 95.31 88 PHE A C 1
ATOM 669 O O . PHE A 1 88 ? 12.860 -11.968 4.023 1.00 95.31 88 PHE A O 1
ATOM 676 N N . ALA A 1 89 ? 14.109 -10.198 4.607 1.00 94.12 89 ALA A N 1
ATOM 677 C CA . ALA A 1 89 ? 15.294 -10.986 4.936 1.00 94.12 89 ALA A CA 1
ATOM 678 C C . ALA A 1 89 ? 15.024 -12.001 6.058 1.00 94.12 89 ALA A C 1
ATOM 680 O O . ALA A 1 89 ? 15.498 -13.135 5.993 1.00 94.12 89 ALA A O 1
ATOM 681 N N . ALA A 1 90 ? 14.250 -11.609 7.071 1.00 96.50 90 ALA A N 1
ATOM 682 C CA . ALA A 1 90 ? 13.914 -12.468 8.202 1.00 96.50 90 ALA A CA 1
ATOM 683 C C . ALA A 1 90 ? 12.635 -13.301 7.989 1.00 96.50 90 ALA A C 1
ATOM 685 O O . ALA A 1 90 ? 12.348 -14.175 8.807 1.00 96.50 90 ALA A O 1
ATOM 686 N N . ARG A 1 91 ? 11.884 -13.051 6.906 1.00 94.44 91 ARG A N 1
ATOM 687 C CA . ARG A 1 91 ? 10.590 -13.676 6.584 1.00 94.44 91 ARG A CA 1
ATOM 688 C C . ARG A 1 91 ? 9.620 -13.660 7.766 1.00 94.44 91 ARG A C 1
ATOM 690 O O . ARG A 1 91 ? 9.016 -14.682 8.087 1.00 94.44 91 ARG A O 1
ATOM 697 N N . THR A 1 92 ? 9.503 -12.522 8.454 1.00 95.62 92 THR A N 1
ATOM 698 C CA . THR A 1 92 ? 8.735 -12.486 9.712 1.00 95.62 92 THR A CA 1
ATOM 699 C C . THR A 1 92 ? 7.230 -12.400 9.498 1.00 95.62 92 THR A C 1
ATOM 701 O O . THR A 1 92 ? 6.480 -12.749 10.408 1.00 95.62 92 THR A O 1
ATOM 704 N N . GLY A 1 93 ? 6.786 -11.960 8.314 1.00 93.75 93 GLY A N 1
ATOM 705 C CA . GLY A 1 93 ? 5.367 -11.750 8.021 1.00 93.75 93 GLY A CA 1
ATOM 706 C C . GLY A 1 93 ? 4.779 -10.658 8.910 1.00 93.75 93 GLY A C 1
ATOM 707 O O . GLY A 1 93 ? 3.653 -10.769 9.401 1.00 93.75 93 GLY A O 1
ATOM 708 N N . ARG A 1 94 ? 5.581 -9.631 9.225 1.00 96.19 94 ARG A N 1
ATOM 709 C CA . ARG A 1 94 ? 5.119 -8.528 10.069 1.00 96.19 94 ARG A CA 1
ATOM 710 C C . ARG A 1 94 ? 4.152 -7.627 9.316 1.00 96.19 94 ARG A C 1
ATOM 712 O O . ARG A 1 94 ? 3.282 -7.047 9.955 1.00 96.19 94 ARG A O 1
ATOM 719 N N . TYR A 1 95 ? 4.302 -7.507 8.008 1.00 97.75 95 TYR A N 1
ATOM 720 C CA . TYR A 1 95 ? 3.412 -6.707 7.184 1.00 97.75 95 TYR A CA 1
ATOM 721 C C . TYR A 1 95 ? 2.803 -7.582 6.099 1.00 97.75 95 TYR A C 1
ATOM 723 O O . TYR A 1 95 ? 3.489 -8.396 5.485 1.00 97.75 95 TYR A O 1
ATOM 731 N N . ASP A 1 96 ? 1.506 -7.403 5.894 1.00 97.56 96 ASP A N 1
ATOM 732 C CA . ASP A 1 96 ? 0.732 -8.102 4.873 1.00 97.56 96 ASP A CA 1
ATOM 733 C C . ASP A 1 96 ? 0.816 -7.344 3.543 1.00 97.56 96 ASP A C 1
ATOM 735 O O . ASP A 1 96 ? 0.855 -7.944 2.472 1.00 97.56 96 ASP A O 1
ATOM 739 N N . LEU A 1 97 ? 0.894 -6.010 3.622 1.00 96.69 97 LEU A N 1
ATOM 740 C CA . LEU A 1 97 ? 1.036 -5.115 2.480 1.00 96.69 97 LEU A CA 1
ATOM 741 C C . LEU A 1 97 ? 2.190 -4.142 2.707 1.00 96.69 97 LEU A C 1
ATOM 743 O O . LEU A 1 97 ? 2.366 -3.586 3.792 1.00 96.69 97 LEU A O 1
ATOM 747 N N . VAL A 1 98 ? 2.959 -3.890 1.655 1.00 95.94 98 VAL A N 1
ATOM 748 C CA . VAL A 1 98 ? 4.034 -2.899 1.664 1.00 95.94 98 VAL A CA 1
ATOM 749 C C . VAL A 1 98 ? 3.966 -2.080 0.384 1.00 95.94 98 VAL A C 1
ATOM 751 O O . VAL A 1 98 ? 3.728 -2.625 -0.695 1.00 95.94 98 VAL A O 1
ATOM 754 N N . LEU A 1 99 ? 4.174 -0.769 0.486 1.00 92.00 99 LEU A N 1
ATOM 755 C CA . LEU A 1 99 ? 4.311 0.069 -0.701 1.00 92.00 99 LEU A CA 1
ATOM 756 C C . LEU A 1 99 ? 5.722 -0.079 -1.269 1.00 92.00 99 LEU A C 1
ATOM 758 O O . LEU A 1 99 ? 6.719 0.169 -0.586 1.00 92.00 99 LEU A O 1
ATOM 762 N N . VAL A 1 100 ? 5.794 -0.479 -2.536 1.00 90.69 100 VAL A N 1
ATOM 763 C CA . VAL A 1 100 ? 7.042 -0.724 -3.260 1.00 90.69 100 VAL A CA 1
ATOM 764 C C . VAL A 1 100 ? 7.072 0.151 -4.502 1.00 90.69 100 VAL A C 1
ATOM 766 O O . VAL A 1 100 ? 6.092 0.236 -5.235 1.00 90.69 100 VAL A O 1
ATOM 769 N N . GLY A 1 101 ? 8.210 0.796 -4.745 1.00 90.31 101 GLY A N 1
ATOM 770 C CA . GLY A 1 101 ? 8.429 1.541 -5.976 1.00 90.31 101 GLY A CA 1
ATOM 771 C C . GLY A 1 101 ? 8.689 0.620 -7.172 1.00 90.31 101 GLY A C 1
ATOM 772 O O . GLY A 1 101 ? 9.367 -0.407 -7.067 1.00 90.31 101 GLY A O 1
ATOM 773 N N . THR A 1 102 ? 8.194 1.028 -8.340 1.00 89.81 102 THR A N 1
ATOM 774 C CA . THR A 1 102 ? 8.545 0.434 -9.642 1.00 89.81 102 THR A CA 1
ATOM 775 C C . THR A 1 102 ? 9.933 0.869 -10.132 1.00 89.81 102 THR A C 1
ATOM 777 O O . THR A 1 102 ? 10.370 0.465 -11.203 1.00 89.81 102 THR A O 1
ATOM 780 N N . ASP A 1 103 ? 10.658 1.665 -9.340 1.00 87.44 103 ASP A N 1
ATOM 781 C CA . ASP A 1 103 ? 12.038 2.129 -9.538 1.00 87.44 103 ASP A CA 1
ATOM 782 C C . ASP A 1 103 ? 13.094 1.040 -9.243 1.00 87.44 103 ASP A C 1
ATOM 784 O O . ASP A 1 103 ? 14.233 1.334 -8.882 1.00 87.44 103 ASP A O 1
ATOM 788 N N . GLY A 1 104 ? 12.718 -0.233 -9.394 1.00 89.06 104 GLY A N 1
ATOM 789 C CA . GLY A 1 104 ? 13.553 -1.405 -9.126 1.00 89.06 104 GLY A CA 1
ATOM 790 C C . GLY A 1 104 ? 13.131 -2.215 -7.899 1.00 89.06 104 GLY A C 1
ATOM 791 O O . GLY A 1 104 ? 13.580 -3.354 -7.748 1.00 89.06 104 GLY A O 1
ATOM 792 N N . GLY A 1 105 ? 12.256 -1.682 -7.037 1.00 92.56 105 GLY A N 1
ATOM 793 C CA . GLY A 1 105 ? 11.753 -2.397 -5.862 1.00 92.56 105 GLY A CA 1
ATOM 794 C C . GLY A 1 105 ? 10.943 -3.638 -6.239 1.00 92.56 105 GLY A C 1
ATOM 795 O O . GLY A 1 105 ? 11.256 -4.738 -5.782 1.00 92.56 105 GLY A O 1
ATOM 796 N N . VAL A 1 106 ? 9.951 -3.481 -7.123 1.00 95.38 106 VAL A N 1
ATOM 797 C CA . VAL A 1 106 ? 9.110 -4.598 -7.592 1.00 95.38 106 VAL A CA 1
ATOM 798 C C . VAL A 1 106 ? 9.957 -5.684 -8.254 1.00 95.38 106 VAL A C 1
ATOM 800 O O . VAL A 1 106 ? 9.780 -6.863 -7.966 1.00 95.38 106 VAL A O 1
ATOM 803 N N . GLN A 1 107 ? 10.934 -5.300 -9.075 1.00 95.25 107 GLN A N 1
ATOM 804 C CA . GLN A 1 107 ? 11.829 -6.234 -9.757 1.00 95.25 107 GLN A CA 1
ATOM 805 C C . GLN A 1 107 ? 12.699 -6.992 -8.754 1.00 95.25 107 GLN A C 1
ATOM 807 O O . GLN A 1 107 ? 12.742 -8.219 -8.779 1.00 95.25 107 GLN A O 1
ATOM 812 N N . THR A 1 108 ? 13.353 -6.275 -7.837 1.00 94.88 108 THR A N 1
ATOM 813 C CA . THR A 1 108 ? 14.230 -6.880 -6.824 1.00 94.88 108 THR A CA 1
ATOM 814 C C . THR A 1 108 ? 13.467 -7.882 -5.961 1.00 94.88 108 THR A C 1
ATOM 816 O O . THR A 1 108 ? 13.932 -9.000 -5.738 1.00 94.88 108 THR A O 1
ATOM 819 N N . TYR A 1 109 ? 12.282 -7.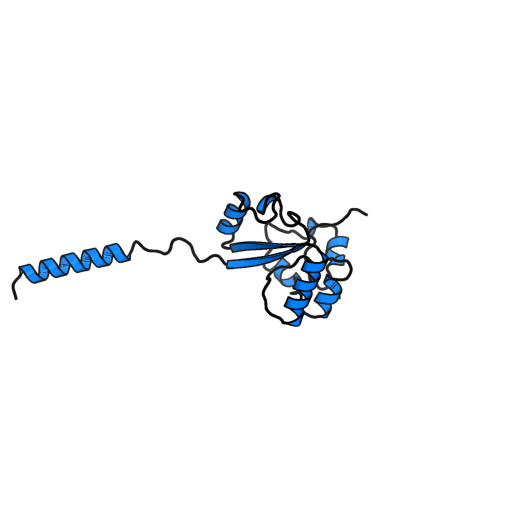501 -5.487 1.00 95.44 109 TYR A N 1
ATOM 820 C CA . TYR A 1 109 ? 11.508 -8.330 -4.570 1.00 95.44 109 TYR A CA 1
ATOM 821 C C . TYR A 1 109 ? 10.720 -9.440 -5.273 1.00 95.44 109 TYR A C 1
ATOM 823 O O . TYR A 1 109 ? 10.588 -10.526 -4.709 1.00 95.44 109 TYR A O 1
ATOM 831 N N . GLY A 1 110 ? 10.277 -9.214 -6.512 1.00 94.94 110 GLY A N 1
ATOM 832 C CA . GLY A 1 110 ? 9.685 -10.240 -7.371 1.00 94.94 110 GLY A CA 1
ATOM 833 C C . GLY A 1 110 ? 10.680 -11.359 -7.684 1.00 94.94 110 GLY A C 1
ATOM 834 O O . GLY A 1 110 ? 10.406 -12.517 -7.374 1.00 94.94 110 GLY A O 1
ATOM 835 N N . TYR A 1 111 ? 11.884 -11.027 -8.173 1.00 94.31 111 TYR A N 1
ATOM 836 C CA . TYR A 1 111 ? 12.945 -12.023 -8.406 1.00 94.31 111 TYR A CA 1
ATOM 837 C C . TYR A 1 111 ? 13.383 -12.739 -7.123 1.00 94.31 111 TYR A C 1
ATOM 839 O O . TYR A 1 111 ? 13.734 -13.918 -7.153 1.00 94.31 111 TYR A O 1
ATOM 847 N N . GLY A 1 112 ? 13.362 -12.037 -5.987 1.00 93.25 112 GLY A N 1
ATOM 848 C CA . GLY A 1 112 ? 13.678 -12.612 -4.679 1.00 93.25 112 GLY A CA 1
ATOM 849 C C . GLY A 1 112 ? 12.599 -13.545 -4.114 1.00 93.25 112 GLY A C 1
ATOM 850 O O . GLY A 1 112 ? 12.842 -14.192 -3.094 1.00 93.25 112 GLY A O 1
ATOM 851 N N . GLY A 1 113 ? 11.422 -13.622 -4.746 1.00 94.44 113 GLY A N 1
ATOM 852 C CA . GLY A 1 113 ? 10.285 -14.401 -4.253 1.00 94.44 113 GLY A CA 1
ATOM 853 C C . GLY A 1 113 ? 9.696 -13.853 -2.951 1.00 94.44 113 GLY A C 1
ATOM 854 O O . GLY A 1 113 ? 9.227 -14.628 -2.120 1.00 94.44 113 GLY A O 1
ATOM 855 N N . PHE A 1 114 ? 9.780 -12.536 -2.744 1.00 95.62 114 PHE A N 1
ATOM 856 C CA . PHE A 1 114 ? 9.228 -11.852 -1.570 1.00 95.62 114 PHE A CA 1
ATOM 857 C C . PHE A 1 114 ? 7.834 -11.270 -1.815 1.00 95.62 114 PHE A C 1
ATOM 859 O O . PHE A 1 114 ? 7.119 -11.001 -0.855 1.00 95.62 114 PHE A O 1
ATOM 866 N N . LEU A 1 115 ? 7.457 -11.069 -3.081 1.00 96.12 115 LEU A N 1
ATOM 867 C CA . LEU A 1 115 ? 6.131 -10.596 -3.470 1.00 96.12 115 LEU A CA 1
ATOM 868 C C . LEU A 1 115 ? 5.281 -11.761 -3.974 1.00 96.12 115 LEU A C 1
ATOM 870 O O . LEU A 1 115 ? 5.764 -12.636 -4.695 1.00 96.12 115 LEU A O 1
ATOM 874 N N . GLU A 1 116 ? 4.007 -11.745 -3.606 1.00 96.00 116 GLU A N 1
ATOM 875 C CA . GLU A 1 116 ? 3.028 -12.723 -4.066 1.00 96.00 116 GLU A CA 1
ATOM 876 C C . GLU A 1 116 ? 2.642 -12.434 -5.534 1.00 96.00 116 GLU A C 1
ATOM 878 O O . GLU A 1 116 ? 2.329 -11.288 -5.865 1.00 96.00 116 GLU A O 1
ATOM 883 N N . PRO A 1 117 ? 2.621 -13.443 -6.427 1.00 96.50 117 PRO A N 1
ATOM 884 C CA . PRO A 1 117 ? 2.072 -13.297 -7.774 1.00 96.50 117 PRO A CA 1
ATOM 885 C C . PRO A 1 117 ? 0.576 -12.959 -7.747 1.00 96.50 117 PRO A C 1
ATOM 887 O O . PRO A 1 117 ? -0.232 -13.714 -7.197 1.00 96.50 117 PRO A O 1
ATOM 890 N N . LEU A 1 118 ? 0.196 -11.850 -8.382 1.00 95.06 118 LEU A N 1
ATOM 891 C CA . LEU A 1 118 ? -1.146 -11.277 -8.279 1.00 95.06 118 LEU A CA 1
ATOM 892 C C . LEU A 1 118 ? -2.117 -11.713 -9.381 1.00 95.06 118 LEU A C 1
ATOM 894 O O . LEU A 1 118 ? -3.324 -11.620 -9.171 1.00 95.06 118 LEU A O 1
ATOM 898 N N . ASP A 1 119 ? -1.634 -12.223 -10.520 1.00 92.94 119 ASP A N 1
ATOM 899 C CA . ASP A 1 119 ? -2.489 -12.528 -11.684 1.00 92.94 119 ASP A CA 1
ATOM 900 C C . ASP A 1 119 ? -3.666 -13.453 -11.326 1.00 92.94 119 ASP A C 1
ATOM 902 O O . ASP A 1 119 ? -4.809 -13.165 -11.674 1.00 92.94 119 ASP A O 1
ATOM 906 N N . LYS A 1 120 ? -3.424 -14.501 -10.522 1.00 93.06 120 LYS A N 1
ATOM 907 C CA . LYS A 1 120 ? -4.488 -15.418 -10.072 1.00 93.06 120 LYS A CA 1
ATOM 908 C C . LYS A 1 120 ? -5.570 -14.721 -9.238 1.00 93.06 120 LYS A C 1
ATOM 910 O O . LYS A 1 120 ? -6.723 -15.135 -9.264 1.00 93.06 120 LYS A O 1
ATOM 915 N N . TYR A 1 121 ? -5.218 -13.685 -8.474 1.00 91.44 121 TYR A N 1
ATOM 916 C CA . TYR A 1 121 ? -6.174 -12.986 -7.614 1.00 91.44 121 TYR A CA 1
ATOM 917 C C . TYR A 1 121 ? -7.060 -12.041 -8.417 1.00 91.44 121 TYR A C 1
ATOM 919 O O . TYR A 1 121 ? -8.221 -11.886 -8.061 1.00 91.44 121 TYR A O 1
ATOM 927 N N . LEU A 1 122 ? -6.556 -11.474 -9.518 1.00 88.31 122 LEU A N 1
ATOM 928 C CA . LEU A 1 122 ? -7.378 -10.670 -10.425 1.00 88.31 122 LEU A CA 1
ATOM 929 C C . LEU A 1 122 ? -8.494 -11.504 -11.071 1.00 88.31 122 LEU A C 1
ATOM 931 O O . LEU A 1 122 ? -9.593 -11.003 -11.283 1.00 88.31 122 LEU A O 1
ATOM 935 N N . GLU A 1 123 ? -8.233 -12.784 -11.343 1.00 87.81 123 GLU A N 1
ATOM 936 C CA . GLU A 1 123 ? -9.241 -13.711 -11.871 1.00 87.81 123 GLU A CA 1
ATOM 937 C C . GLU A 1 123 ? -10.230 -14.186 -10.797 1.00 87.81 123 GLU A C 1
ATOM 939 O O . GLU A 1 123 ? -11.428 -14.297 -11.059 1.00 87.81 123 GLU A O 1
ATOM 944 N N . LEU A 1 124 ? -9.737 -14.488 -9.590 1.00 89.38 124 LEU A N 1
ATOM 945 C CA . LEU A 1 124 ? -10.554 -15.028 -8.496 1.00 89.38 124 LEU A CA 1
ATOM 946 C C . LEU A 1 124 ? -11.399 -13.966 -7.790 1.00 89.38 124 LEU A C 1
ATOM 948 O O . LEU A 1 124 ? -12.480 -14.275 -7.287 1.00 89.38 124 LEU A O 1
ATOM 952 N N . TYR A 1 125 ? -10.899 -12.735 -7.741 1.00 85.25 125 TYR A N 1
ATOM 953 C CA . TYR A 1 125 ? -11.499 -11.624 -7.019 1.00 85.25 125 TYR A CA 1
ATOM 954 C C . TYR A 1 125 ? -11.644 -10.407 -7.941 1.00 85.25 125 TYR A C 1
ATOM 956 O O . TYR A 1 125 ? -10.999 -9.384 -7.700 1.00 85.25 125 TYR A O 1
ATOM 964 N N . PRO A 1 126 ? -12.492 -10.481 -8.988 1.00 79.25 126 PRO A N 1
ATOM 965 C CA . PRO A 1 126 ? -12.881 -9.299 -9.746 1.00 79.25 126 PRO A CA 1
ATOM 966 C C . PRO A 1 126 ? -13.680 -8.384 -8.807 1.00 79.25 126 PRO A C 1
ATOM 968 O O . PRO A 1 126 ? -14.872 -8.586 -8.569 1.00 79.25 126 PRO A O 1
ATOM 971 N N . GLY A 1 127 ? -12.976 -7.457 -8.163 1.00 73.62 127 GLY A N 1
ATOM 972 C CA . GLY A 1 127 ? -13.490 -6.659 -7.059 1.00 73.62 127 GLY A CA 1
ATOM 973 C C . GLY A 1 127 ? -13.917 -5.265 -7.492 1.00 73.62 127 GLY A C 1
ATOM 974 O O . GLY A 1 127 ? -13.439 -4.724 -8.481 1.00 73.62 127 GLY A O 1
ATOM 975 N N . GLU A 1 128 ? -14.766 -4.636 -6.681 1.00 85.25 128 GLU A N 1
ATOM 976 C CA . GLU A 1 128 ? -15.171 -3.234 -6.865 1.00 85.25 128 GLU A CA 1
ATOM 977 C C . GLU A 1 128 ? -14.014 -2.229 -6.704 1.00 85.25 128 GLU A C 1
ATOM 979 O O . GLU A 1 128 ? -14.171 -1.052 -7.019 1.00 85.25 128 GLU A O 1
ATOM 984 N N . TYR A 1 129 ? -12.875 -2.677 -6.169 1.00 86.94 129 TYR A N 1
ATOM 985 C CA . TYR A 1 129 ? -11.760 -1.819 -5.769 1.00 86.94 129 TYR A CA 1
ATOM 986 C C . TYR A 1 129 ? -10.696 -1.634 -6.847 1.00 86.94 129 TYR A C 1
ATOM 988 O O . TYR A 1 129 ? -9.904 -0.697 -6.752 1.00 86.94 129 TYR A O 1
ATOM 996 N N . PHE A 1 130 ? -10.635 -2.529 -7.835 1.00 89.81 130 PHE A N 1
ATOM 997 C CA . PHE A 1 130 ? -9.596 -2.492 -8.854 1.00 89.81 130 PHE A CA 1
ATOM 998 C C . PHE A 1 130 ? -10.043 -3.193 -10.137 1.00 89.81 130 PHE A C 1
ATOM 1000 O O . PHE A 1 130 ? -10.301 -4.396 -10.131 1.00 89.81 130 PHE A O 1
ATOM 1007 N N . ASP A 1 131 ? -10.043 -2.447 -11.240 1.00 89.56 131 ASP A N 1
ATOM 1008 C CA . ASP A 1 131 ? -10.153 -2.985 -12.593 1.00 89.56 131 ASP A CA 1
ATOM 1009 C C . ASP A 1 131 ? -8.855 -2.669 -13.362 1.00 89.56 13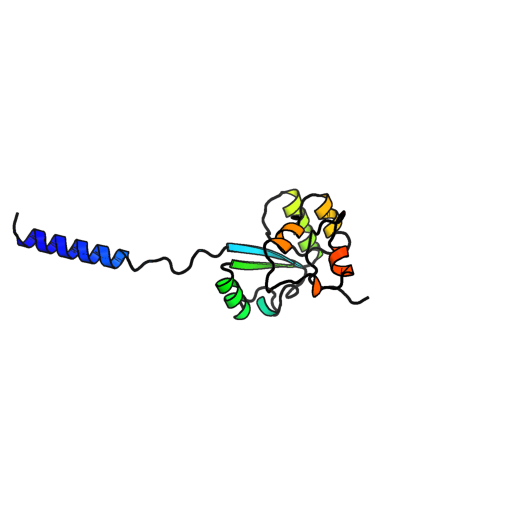1 ASP A C 1
ATOM 1011 O O . ASP A 1 131 ? -8.505 -1.494 -13.515 1.00 89.56 131 ASP A O 1
ATOM 1015 N N . PRO A 1 132 ? -8.120 -3.676 -13.875 1.00 88.88 132 PRO A N 1
ATOM 1016 C CA . PRO A 1 132 ? -6.956 -3.445 -14.726 1.00 88.88 132 PRO A CA 1
ATOM 1017 C C . PRO A 1 132 ? -7.241 -2.567 -15.955 1.00 88.88 132 PRO A C 1
ATOM 1019 O O . PRO A 1 132 ? -6.320 -1.938 -16.470 1.00 88.88 132 PRO A O 1
ATOM 1022 N N . GLN A 1 133 ? -8.485 -2.534 -16.447 1.00 89.88 133 GLN A N 1
ATOM 1023 C CA . GLN A 1 133 ? -8.886 -1.703 -17.587 1.00 89.88 133 GLN A CA 1
ATOM 1024 C C . GLN A 1 133 ? -8.941 -0.207 -17.249 1.00 89.88 133 GLN A C 1
ATOM 1026 O O . GLN A 1 133 ? -8.810 0.619 -18.152 1.00 89.88 133 GLN A O 1
ATOM 1031 N N . ASP A 1 134 ? -9.069 0.147 -15.967 1.00 90.81 134 ASP A N 1
ATOM 1032 C CA . ASP A 1 134 ? -9.071 1.539 -15.500 1.00 90.81 134 ASP A CA 1
ATOM 1033 C C . ASP A 1 134 ? -7.651 2.108 -15.334 1.00 90.81 134 ASP A C 1
ATOM 1035 O O . ASP A 1 134 ? -7.461 3.269 -14.962 1.00 90.81 134 ASP A O 1
ATOM 1039 N N . VAL A 1 135 ? -6.629 1.301 -15.624 1.00 89.94 135 VAL A N 1
ATOM 1040 C CA . VAL A 1 135 ? -5.225 1.648 -15.434 1.00 89.94 135 VAL A CA 1
ATOM 1041 C C . VAL A 1 135 ? -4.506 1.738 -16.774 1.00 89.94 135 VAL A C 1
ATOM 1043 O O . VAL A 1 135 ? -4.642 0.881 -17.645 1.00 89.94 135 VAL A O 1
ATOM 1046 N N . TYR A 1 136 ? -3.654 2.755 -16.926 1.00 91.81 136 TYR A N 1
ATOM 1047 C CA . TYR A 1 136 ? -2.751 2.834 -18.072 1.00 91.81 136 TYR A CA 1
ATOM 1048 C C . TYR A 1 136 ? -1.861 1.581 -18.150 1.00 91.81 136 TYR A C 1
ATOM 1050 O O . TYR A 1 136 ? -1.158 1.284 -17.176 1.00 91.81 136 TYR A O 1
ATOM 1058 N N . PRO A 1 137 ? -1.816 0.878 -19.300 1.00 93.06 137 PRO A N 1
ATOM 1059 C CA . PRO A 1 137 ? -1.080 -0.380 -19.427 1.00 93.06 137 PRO A CA 1
ATOM 1060 C C . PRO A 1 137 ? 0.380 -0.287 -18.981 1.00 93.06 137 PRO A C 1
ATOM 1062 O O . PRO A 1 137 ? 0.883 -1.190 -18.325 1.00 93.06 137 PRO A O 1
ATOM 1065 N N . GLN A 1 138 ? 1.037 0.850 -19.225 1.00 92.75 138 GLN A N 1
ATOM 1066 C CA . GLN A 1 138 ? 2.439 1.065 -18.863 1.00 92.75 138 GLN A CA 1
ATOM 1067 C C . GLN A 1 138 ? 2.676 1.000 -17.347 1.00 92.75 138 GLN A C 1
ATOM 1069 O O . GLN A 1 138 ? 3.743 0.575 -16.910 1.00 92.75 138 GLN A O 1
ATOM 1074 N N . PHE A 1 139 ? 1.696 1.407 -16.533 1.00 92.81 139 PHE A N 1
ATOM 1075 C CA . PHE A 1 139 ? 1.802 1.326 -15.076 1.00 92.81 139 PHE A CA 1
ATOM 1076 C C . PHE A 1 139 ? 1.567 -0.093 -14.570 1.00 92.81 139 PHE A C 1
ATOM 1078 O O . PHE A 1 139 ? 2.223 -0.504 -13.617 1.00 92.81 139 PHE A O 1
ATOM 1085 N N . LEU A 1 140 ? 0.696 -0.869 -15.218 1.00 92.88 140 LEU A N 1
ATOM 1086 C CA . LEU A 1 140 ? 0.580 -2.299 -14.926 1.00 92.88 140 LEU A CA 1
ATOM 1087 C C . LEU A 1 140 ? 1.854 -3.047 -15.323 1.00 92.88 140 LEU A C 1
ATOM 1089 O O . LEU A 1 140 ? 2.393 -3.805 -14.521 1.00 92.88 140 LEU A O 1
ATOM 1093 N N . ASP A 1 141 ? 2.376 -2.780 -16.519 1.00 93.75 141 ASP A N 1
ATOM 1094 C CA . ASP A 1 141 ? 3.581 -3.421 -17.047 1.00 93.75 141 ASP A CA 1
ATOM 1095 C C . ASP A 1 141 ? 4.817 -3.124 -16.189 1.00 93.75 141 ASP A C 1
ATOM 1097 O O . ASP A 1 141 ? 5.633 -4.013 -15.953 1.00 93.75 141 ASP A O 1
ATOM 1101 N N . ALA A 1 142 ? 4.931 -1.910 -15.638 1.00 93.94 142 ALA A N 1
ATOM 1102 C CA . ALA A 1 142 ? 6.008 -1.547 -14.714 1.00 93.94 142 ALA A CA 1
ATOM 1103 C C . ALA A 1 142 ? 6.010 -2.373 -13.411 1.00 93.94 142 ALA A C 1
ATOM 1105 O O . ALA A 1 142 ? 7.043 -2.470 -12.744 1.00 93.94 142 ALA A O 1
ATOM 1106 N N . ASN A 1 143 ? 4.871 -2.977 -13.059 1.00 95.88 143 ASN A N 1
ATOM 1107 C CA . ASN A 1 143 ? 4.717 -3.858 -11.904 1.00 95.88 143 ASN A CA 1
ATOM 1108 C C . ASN A 1 143 ? 4.833 -5.353 -12.260 1.00 95.88 143 ASN A C 1
ATOM 1110 O O . ASN A 1 143 ? 4.619 -6.212 -11.395 1.00 95.88 143 ASN A O 1
ATOM 1114 N N . ARG A 1 144 ? 5.169 -5.682 -13.516 1.00 95.69 144 ARG A N 1
ATOM 1115 C CA . ARG A 1 144 ? 5.409 -7.057 -13.957 1.00 95.69 144 ARG A CA 1
ATOM 1116 C C . ARG A 1 144 ? 6.894 -7.413 -13.930 1.00 95.69 144 ARG A C 1
ATOM 1118 O O . ARG A 1 144 ? 7.760 -6.617 -14.291 1.00 95.69 144 ARG A O 1
ATOM 1125 N N . VAL A 1 145 ? 7.182 -8.654 -13.552 1.00 95.81 145 VAL A N 1
ATOM 1126 C CA . VAL A 1 145 ? 8.503 -9.285 -13.660 1.00 95.81 145 VAL A CA 1
ATOM 1127 C C . VAL A 1 145 ? 8.324 -10.561 -14.467 1.00 95.81 145 VAL A C 1
ATOM 1129 O O . VAL A 1 145 ? 7.503 -11.400 -14.113 1.00 95.81 145 VAL A O 1
ATOM 1132 N N . GLU A 1 146 ? 9.027 -10.669 -15.596 1.00 93.94 146 GLU A N 1
ATOM 1133 C CA . GLU A 1 146 ? 8.903 -11.805 -16.528 1.00 93.94 146 GLU A CA 1
ATOM 1134 C C . GLU A 1 146 ? 7.445 -12.117 -16.935 1.00 93.94 146 GLU A C 1
ATOM 1136 O O . GLU A 1 146 ? 7.052 -13.263 -17.127 1.00 93.94 146 GLU A O 1
ATOM 1141 N N . GLY A 1 147 ? 6.625 -11.070 -17.069 1.00 94.44 147 GLY A N 1
ATOM 1142 C CA . GLY A 1 147 ? 5.214 -11.185 -17.443 1.00 94.44 147 GLY A CA 1
ATOM 1143 C C . GLY A 1 147 ? 4.258 -11.467 -16.282 1.00 94.44 147 GLY A C 1
ATOM 1144 O O . GLY A 1 147 ? 3.053 -11.376 -16.491 1.00 94.44 147 GLY A O 1
ATOM 1145 N N . VAL A 1 148 ? 4.749 -11.719 -15.068 1.00 96.00 148 VAL A N 1
ATOM 1146 C CA . VAL A 1 148 ? 3.931 -11.951 -13.865 1.00 96.00 148 VAL A CA 1
ATOM 1147 C C . VAL A 1 148 ? 3.747 -10.650 -13.089 1.00 96.00 148 VAL A C 1
ATOM 1149 O O . VAL A 1 148 ? 4.719 -9.933 -12.857 1.00 96.00 148 VAL A O 1
ATOM 1152 N N . LEU A 1 149 ? 2.517 -10.332 -12.686 1.00 96.00 149 LEU A N 1
ATOM 1153 C CA . LEU A 1 149 ? 2.192 -9.138 -11.903 1.00 96.00 149 LEU A CA 1
ATOM 1154 C C . LEU A 1 149 ? 2.511 -9.360 -10.424 1.00 96.00 149 LEU A C 1
ATOM 1156 O O . LEU A 1 149 ? 2.015 -10.313 -9.830 1.00 96.00 149 LEU A O 1
ATOM 1160 N N . TYR A 1 150 ? 3.288 -8.462 -9.818 1.00 97.25 150 TYR A N 1
ATOM 1161 C CA . TYR A 1 150 ? 3.703 -8.573 -8.410 1.00 97.25 150 TYR A CA 1
ATOM 1162 C C . TYR A 1 150 ? 3.244 -7.415 -7.519 1.00 97.25 150 TYR A C 1
ATOM 1164 O O . TYR A 1 150 ? 3.373 -7.487 -6.299 1.00 97.25 150 TYR A O 1
ATOM 1172 N N . ALA A 1 151 ? 2.720 -6.344 -8.107 1.00 95.88 151 ALA A N 1
ATOM 1173 C CA . ALA A 1 151 ? 2.185 -5.203 -7.378 1.00 95.88 151 ALA A CA 1
ATOM 1174 C C . ALA A 1 151 ? 1.068 -4.534 -8.185 1.00 95.88 151 ALA A C 1
ATOM 1176 O O . ALA A 1 151 ? 1.021 -4.646 -9.411 1.00 95.88 151 ALA A O 1
ATOM 1177 N N . LEU A 1 152 ? 0.162 -3.843 -7.494 1.00 94.44 152 LEU A N 1
ATOM 1178 C CA . LEU A 1 152 ? -0.854 -3.014 -8.135 1.00 94.44 152 LEU A CA 1
ATOM 1179 C C . LEU A 1 152 ? -0.389 -1.552 -8.147 1.00 94.44 152 LEU A C 1
ATOM 1181 O O . LEU A 1 152 ? 0.146 -1.074 -7.143 1.00 94.44 152 LEU A O 1
ATOM 1185 N N . PRO A 1 153 ? -0.583 -0.826 -9.258 1.00 92.75 153 PRO A N 1
ATOM 1186 C CA . PRO A 1 153 ? -0.214 0.576 -9.332 1.00 92.75 153 PRO A CA 1
ATOM 1187 C C . PRO A 1 153 ? -1.114 1.406 -8.416 1.00 92.75 153 PRO A C 1
ATOM 1189 O O . PRO A 1 153 ? -2.336 1.347 -8.506 1.00 92.75 153 PRO A O 1
ATOM 1192 N N . TYR A 1 154 ? -0.485 2.193 -7.546 1.00 90.94 154 TYR A N 1
ATOM 1193 C CA . TYR A 1 154 ? -1.174 3.048 -6.579 1.00 90.94 154 TYR A CA 1
ATOM 1194 C C . TYR A 1 154 ? -1.109 4.529 -6.967 1.00 90.94 154 TYR A C 1
ATOM 1196 O O . TYR A 1 154 ? -2.118 5.226 -7.015 1.00 90.94 154 TYR A O 1
ATOM 1204 N N . TYR A 1 155 ? 0.092 5.010 -7.280 1.00 86.25 155 TYR A N 1
ATOM 1205 C CA . TYR A 1 155 ? 0.347 6.384 -7.687 1.00 86.25 155 TYR A CA 1
ATOM 1206 C C . TYR A 1 155 ? 1.471 6.406 -8.723 1.00 86.25 155 TYR A C 1
ATOM 1208 O O . TYR A 1 155 ? 2.380 5.577 -8.682 1.00 86.25 155 TYR A O 1
ATOM 1216 N N . SER A 1 156 ? 1.412 7.367 -9.640 1.00 81.56 156 SER A N 1
ATOM 1217 C CA . SER A 1 156 ? 2.464 7.627 -10.613 1.00 81.56 156 SER A CA 1
ATOM 1218 C C . SER A 1 156 ? 2.582 9.128 -10.846 1.00 81.56 156 SER A C 1
ATOM 1220 O O . SER A 1 156 ? 1.595 9.863 -10.762 1.00 81.56 156 SER A O 1
ATOM 1222 N N . PHE A 1 157 ? 3.789 9.582 -11.161 1.00 71.44 157 PHE A N 1
ATOM 1223 C CA . PHE A 1 157 ? 3.993 10.929 -11.669 1.00 71.44 157 PHE A CA 1
ATOM 1224 C C . PHE A 1 157 ? 3.717 10.898 -13.173 1.00 71.44 157 PHE A C 1
ATOM 1226 O O . PHE A 1 157 ? 4.242 10.039 -13.883 1.00 71.44 157 PHE A O 1
ATOM 1233 N N . GLY A 1 158 ? 2.869 11.807 -13.658 1.00 64.00 158 GLY A N 1
ATOM 1234 C CA . GLY A 1 158 ? 2.685 11.982 -15.097 1.00 64.00 158 GLY A CA 1
ATOM 1235 C C . GLY A 1 158 ? 4.034 12.268 -15.757 1.00 64.00 158 GLY A C 1
ATOM 1236 O O . GLY A 1 158 ? 4.792 13.100 -15.254 1.00 64.00 158 GLY A O 1
ATOM 1237 N N . ALA A 1 159 ? 4.332 11.532 -16.828 1.00 49.31 159 ALA A N 1
ATOM 1238 C CA . ALA A 1 159 ? 5.481 11.790 -17.689 1.00 49.31 159 ALA A CA 1
ATOM 1239 C C . ALA A 1 159 ? 5.281 13.076 -18.501 1.00 49.31 159 ALA A C 1
ATOM 1241 O O . ALA A 1 159 ? 4.121 13.345 -18.896 1.00 49.31 159 ALA A O 1
#